Protein AF-A0A7X0EUV6-F1 (afdb_monomer)

Radius of gyration: 12.0 Å; Cα contacts (8 Å, |Δi|>4): 55; chains: 1; bounding box: 30×22×27 Å

Secondary structure (DSSP, 8-state):
--HHHHHHHHHHHHHHTT--SSHHHHHHHHHHHHTTT----HHHHHHHHHHHHHHHHHH-HHHHHHHTT-HHHHHHHHHHHHT-

Solvent-accessible surface area (backbone atoms only — not comparable to full-atom values): 4878 Å² total; per-residue (Å²): 137,59,70,70,57,57,39,50,50,48,36,40,54,38,43,77,72,69,45,69,98,47,52,69,44,41,38,51,32,44,47,64,59,44,70,78,62,81,77,77,56,75,65,58,52,50,56,49,21,53,53,54,37,58,48,45,63,74,62,31,68,71,54,52,61,70,31,72,88,36,67,66,61,37,50,55,54,48,30,70,71,71,73,107

Mean predicted aligned error: 5.29 Å

Sequence (84 aa):
MHPEIDTTKAFIDALKNGASFSEETVLSCMAAIAARKDVESNEIKKMWAQYYWNKYQEIGEQTLTSLTNDEIKLRDTLYKHFGK

Foldseek 3Di:
DDLLLQLLLLLLVCVVVPDDLDLVSSLVSLCVVCVVPVDDDPVVSSVVSVVSSVLCVVCDNVNSNVCNVPSVSNVVSCCVSVPD

Nearest PDB structures (foldseek):
  6ifn-assembly1_A  TM=3.419E-01  e=3.425E+00  Streptococcus thermophilus ND03

pLDDT: mean 82.89, std 10.6, range [52.19, 93.56]

Structure (mmCIF, N/CA/C/O backbone):
data_AF-A0A7X0EUV6-F1
#
_entry.id   AF-A0A7X0EUV6-F1
#
loop_
_atom_site.group_PDB
_atom_site.id
_atom_site.type_symbol
_atom_site.label_atom_id
_atom_site.label_alt_id
_atom_site.label_comp_id
_atom_site.label_asym_id
_atom_site.label_entity_id
_atom_site.label_seq_id
_atom_site.pdbx_PDB_ins_code
_atom_site.Cartn_x
_atom_site.Cartn_y
_atom_site.Cartn_z
_atom_site.occupancy
_atom_site.B_iso_or_equiv
_atom_site.auth_seq_id
_atom_site.auth_comp_id
_atom_site.auth_asym_id
_atom_site.auth_atom_id
_atom_site.pdbx_PDB_model_num
ATOM 1 N N . MET A 1 1 ? 2.868 -14.089 -10.253 1.00 52.19 1 MET A N 1
ATOM 2 C CA . MET A 1 1 ? 3.243 -13.298 -9.060 1.00 52.19 1 MET A CA 1
ATOM 3 C C . MET A 1 1 ? 2.578 -11.938 -9.210 1.00 52.19 1 MET A C 1
ATOM 5 O O . MET A 1 1 ? 2.699 -11.378 -10.292 1.00 52.19 1 MET A O 1
ATOM 9 N N . HIS A 1 2 ? 1.818 -11.480 -8.212 1.00 68.94 2 HIS A N 1
ATOM 10 C CA . HIS A 1 2 ? 1.011 -10.254 -8.278 1.00 68.94 2 HIS A CA 1
ATOM 11 C C . HIS A 1 2 ? 1.720 -9.134 -7.497 1.00 68.94 2 HIS A C 1
ATOM 13 O O . HIS A 1 2 ? 1.547 -9.077 -6.278 1.00 68.94 2 HIS A O 1
ATOM 19 N N . PRO A 1 3 ? 2.546 -8.285 -8.144 1.00 73.06 3 PRO A N 1
ATOM 20 C CA . PRO A 1 3 ? 3.290 -7.216 -7.467 1.00 73.06 3 PRO A CA 1
ATOM 21 C C . PRO A 1 3 ? 2.384 -6.259 -6.685 1.00 73.06 3 PRO A C 1
ATOM 23 O O . PRO A 1 3 ? 2.808 -5.707 -5.670 1.00 73.06 3 PRO A O 1
ATOM 26 N N . GLU A 1 4 ? 1.129 -6.119 -7.112 1.00 75.69 4 GLU A N 1
ATOM 27 C CA . GLU A 1 4 ? 0.104 -5.378 -6.393 1.00 75.69 4 GLU A CA 1
ATOM 28 C C . GLU A 1 4 ? -0.197 -5.993 -5.021 1.00 75.69 4 GLU A C 1
ATOM 30 O O . GLU A 1 4 ? -0.196 -5.288 -4.018 1.00 75.69 4 GLU A O 1
ATOM 35 N N . ILE A 1 5 ? -0.342 -7.318 -4.946 1.00 82.19 5 ILE A N 1
ATOM 36 C CA . ILE A 1 5 ? -0.635 -8.029 -3.697 1.00 82.19 5 ILE A CA 1
ATOM 37 C C . ILE A 1 5 ? 0.579 -8.002 -2.768 1.00 82.19 5 ILE A C 1
ATOM 39 O O . ILE A 1 5 ? 0.427 -7.746 -1.575 1.00 82.19 5 ILE A O 1
ATOM 43 N N . ASP A 1 6 ? 1.778 -8.246 -3.299 1.00 84.12 6 ASP A N 1
ATOM 44 C CA . ASP A 1 6 ? 3.003 -8.282 -2.492 1.00 84.12 6 ASP A CA 1
ATOM 45 C C . ASP A 1 6 ? 3.300 -6.906 -1.873 1.00 84.12 6 ASP A C 1
ATOM 47 O O . ASP A 1 6 ? 3.624 -6.808 -0.688 1.00 84.12 6 ASP A O 1
ATOM 51 N N . THR A 1 7 ? 3.115 -5.834 -2.652 1.00 84.19 7 THR A N 1
ATOM 52 C CA . THR A 1 7 ? 3.280 -4.453 -2.176 1.00 84.19 7 THR A CA 1
ATOM 53 C C . THR A 1 7 ? 2.237 -4.099 -1.126 1.00 84.19 7 THR A C 1
ATOM 55 O O . THR A 1 7 ? 2.585 -3.531 -0.092 1.00 84.19 7 THR A O 1
ATOM 58 N N . THR A 1 8 ? 0.967 -4.456 -1.346 1.00 88.44 8 THR A N 1
ATOM 59 C CA . THR A 1 8 ? -0.084 -4.185 -0.361 1.00 88.44 8 THR A CA 1
ATOM 60 C C . THR A 1 8 ? 0.140 -4.956 0.935 1.00 88.44 8 THR A C 1
ATOM 62 O O . THR A 1 8 ? -0.019 -4.378 2.005 1.00 88.44 8 THR A O 1
ATOM 65 N N . LYS A 1 9 ? 0.565 -6.224 0.883 1.00 88.69 9 LYS A N 1
ATOM 66 C CA . LYS A 1 9 ? 0.893 -6.994 2.094 1.00 88.69 9 LYS A CA 1
ATOM 67 C C . LYS A 1 9 ? 2.017 -6.343 2.891 1.00 88.69 9 LYS A C 1
ATOM 69 O O . LYS A 1 9 ? 1.845 -6.100 4.079 1.00 88.69 9 LYS A O 1
ATOM 74 N N . ALA A 1 10 ? 3.117 -5.985 2.226 1.00 90.00 10 ALA A N 1
ATOM 75 C CA . ALA A 1 10 ? 4.234 -5.305 2.877 1.00 90.00 10 ALA A CA 1
ATOM 76 C C . ALA A 1 10 ? 3.815 -3.962 3.494 1.00 90.00 10 ALA A C 1
ATOM 78 O O . ALA A 1 10 ? 4.266 -3.620 4.585 1.00 90.00 10 ALA A O 1
ATOM 79 N N . PHE A 1 11 ? 2.938 -3.217 2.818 1.00 91.75 11 PHE A N 1
ATOM 80 C CA . PHE A 1 11 ? 2.391 -1.970 3.341 1.00 91.75 11 PHE A CA 1
ATOM 81 C C . PHE A 1 11 ? 1.532 -2.204 4.584 1.00 91.75 11 PHE A C 1
ATOM 83 O O . PHE A 1 11 ? 1.738 -1.549 5.600 1.00 91.75 11 PHE A O 1
ATOM 90 N N . ILE A 1 12 ? 0.621 -3.177 4.551 1.00 90.81 12 ILE A N 1
ATOM 91 C CA . ILE A 1 12 ? -0.220 -3.484 5.709 1.00 90.81 12 ILE A CA 1
ATOM 92 C C . ILE A 1 12 ? 0.616 -3.972 6.900 1.00 90.81 12 ILE A C 1
ATOM 94 O O . ILE A 1 12 ? 0.364 -3.563 8.034 1.00 90.81 12 ILE A O 1
ATOM 98 N N . ASP A 1 13 ? 1.626 -4.805 6.659 1.00 90.75 13 ASP A N 1
ATOM 99 C CA . ASP A 1 13 ? 2.546 -5.240 7.709 1.00 90.75 13 ASP A CA 1
ATOM 100 C C . ASP A 1 13 ? 3.322 -4.052 8.291 1.00 90.75 13 ASP A C 1
ATOM 102 O O . ASP A 1 13 ? 3.490 -3.970 9.507 1.00 90.75 13 ASP A O 1
ATOM 106 N N . ALA A 1 14 ? 3.747 -3.090 7.467 1.00 91.94 14 ALA A N 1
ATOM 107 C CA . ALA A 1 14 ? 4.383 -1.867 7.953 1.00 91.94 14 ALA 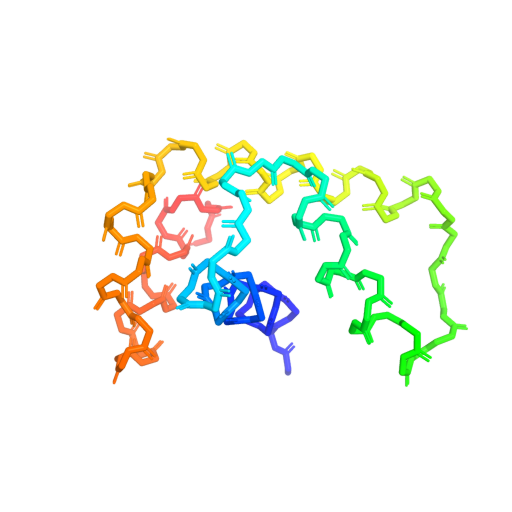A CA 1
ATOM 108 C C . ALA A 1 14 ? 3.440 -1.063 8.866 1.00 91.94 14 ALA A C 1
ATOM 110 O O . ALA A 1 14 ? 3.848 -0.669 9.959 1.00 91.94 14 ALA A O 1
ATOM 111 N N . LEU A 1 15 ? 2.172 -0.890 8.477 1.00 91.62 15 LEU A N 1
ATOM 112 C CA . LEU A 1 15 ? 1.164 -0.202 9.297 1.00 91.62 15 LEU A CA 1
ATOM 113 C C . LEU A 1 15 ? 0.951 -0.902 10.646 1.00 91.62 15 LEU A C 1
ATOM 115 O O . LEU A 1 15 ? 0.956 -0.256 11.691 1.00 91.62 15 LEU A O 1
ATOM 119 N N . LYS A 1 16 ? 0.843 -2.237 10.651 1.00 88.69 16 LYS A N 1
ATOM 120 C CA . LYS A 1 16 ? 0.712 -3.029 11.889 1.00 88.69 16 LYS A CA 1
ATOM 121 C C . LYS A 1 16 ? 1.923 -2.899 12.814 1.00 88.69 16 LYS A C 1
ATOM 123 O O . LYS A 1 16 ? 1.774 -3.023 14.026 1.00 88.69 16 LYS A O 1
ATOM 128 N N . ASN A 1 17 ? 3.099 -2.629 12.252 1.00 90.44 17 ASN A N 1
ATOM 129 C CA . ASN A 1 17 ? 4.332 -2.371 12.993 1.00 90.44 17 ASN A CA 1
ATOM 130 C C . ASN A 1 17 ? 4.513 -0.888 13.383 1.00 90.44 17 ASN A C 1
ATOM 132 O O . ASN A 1 17 ? 5.569 -0.521 13.894 1.00 90.44 17 ASN A O 1
ATOM 136 N N . GLY A 1 18 ? 3.500 -0.039 13.172 1.00 90.38 18 GLY A N 1
ATOM 137 C CA . GLY A 1 18 ? 3.502 1.367 13.583 1.00 90.38 18 GLY A CA 1
ATOM 138 C C . GLY A 1 18 ? 4.022 2.350 12.533 1.00 90.38 18 GLY A C 1
ATOM 139 O O . GLY A 1 18 ? 4.292 3.503 12.871 1.00 90.38 18 GLY A O 1
ATOM 140 N N . ALA A 1 19 ? 4.178 1.930 11.274 1.00 92.62 19 ALA A N 1
ATOM 141 C CA . ALA A 1 19 ? 4.493 2.857 10.191 1.00 92.62 19 ALA A CA 1
ATOM 142 C C . ALA A 1 19 ? 3.316 3.799 9.897 1.00 92.62 19 ALA A C 1
ATOM 144 O O . ALA A 1 19 ? 2.153 3.484 10.146 1.00 92.62 19 ALA A O 1
ATOM 145 N N . SER A 1 20 ? 3.625 4.962 9.331 1.00 93.56 20 SER A N 1
ATOM 146 C CA . SER A 1 20 ? 2.631 5.977 8.989 1.00 93.56 20 SER A CA 1
ATOM 147 C C . SER A 1 20 ? 1.826 5.576 7.752 1.00 93.56 20 SER A C 1
ATOM 149 O O . SER A 1 20 ? 2.389 5.085 6.770 1.00 93.56 20 SER A O 1
ATOM 151 N N . PHE A 1 21 ? 0.522 5.853 7.754 1.00 93.19 21 PHE A N 1
ATOM 152 C CA . PHE A 1 21 ? -0.311 5.757 6.558 1.00 93.19 21 PHE A CA 1
ATOM 153 C C . PHE A 1 21 ? 0.003 6.911 5.591 1.00 93.19 21 PHE A C 1
ATOM 155 O O . PHE A 1 21 ? -0.641 7.959 5.612 1.00 93.19 21 PHE A O 1
ATOM 162 N N . SER A 1 22 ? 1.050 6.737 4.784 1.00 93.38 22 SER A N 1
ATOM 163 C CA . SER A 1 22 ? 1.576 7.753 3.867 1.00 93.38 22 SER A CA 1
ATOM 164 C C . SER A 1 22 ? 2.155 7.138 2.591 1.00 93.38 22 SER A C 1
ATOM 166 O O . SER A 1 22 ? 2.536 5.964 2.551 1.00 93.38 22 SER A O 1
ATOM 168 N N . GLU A 1 23 ? 2.276 7.964 1.549 1.00 92.81 23 GLU A N 1
ATOM 169 C CA . GLU A 1 23 ? 2.940 7.609 0.288 1.00 92.81 23 GLU A CA 1
ATOM 170 C C . GLU A 1 23 ? 4.400 7.171 0.496 1.00 92.81 23 GLU A C 1
ATOM 172 O O . GLU A 1 23 ? 4.872 6.226 -0.133 1.00 92.81 23 GLU A O 1
ATOM 177 N N . GLU A 1 24 ? 5.113 7.812 1.423 1.00 92.88 24 GLU A N 1
ATOM 178 C CA . GLU A 1 24 ? 6.513 7.509 1.753 1.00 92.88 24 GLU A CA 1
ATOM 179 C C . GLU A 1 24 ? 6.686 6.06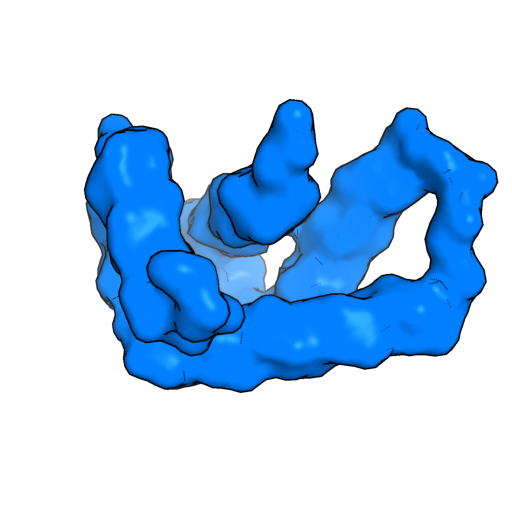9 2.255 1.00 92.88 24 GLU A C 1
ATOM 181 O O . GLU A 1 24 ? 7.652 5.379 1.903 1.00 92.88 24 GLU A O 1
ATOM 186 N N . THR A 1 25 ? 5.721 5.583 3.036 1.00 93.12 25 THR A N 1
ATOM 187 C CA . THR A 1 25 ? 5.685 4.199 3.510 1.00 93.12 25 THR A CA 1
ATOM 188 C C . THR A 1 25 ? 5.434 3.233 2.349 1.00 93.12 25 THR A C 1
ATOM 190 O O . THR A 1 25 ? 6.123 2.218 2.246 1.00 93.12 25 THR A O 1
ATOM 193 N N . VAL A 1 26 ? 4.532 3.564 1.415 1.00 91.00 26 VAL A N 1
ATOM 194 C CA . VAL A 1 26 ? 4.301 2.770 0.189 1.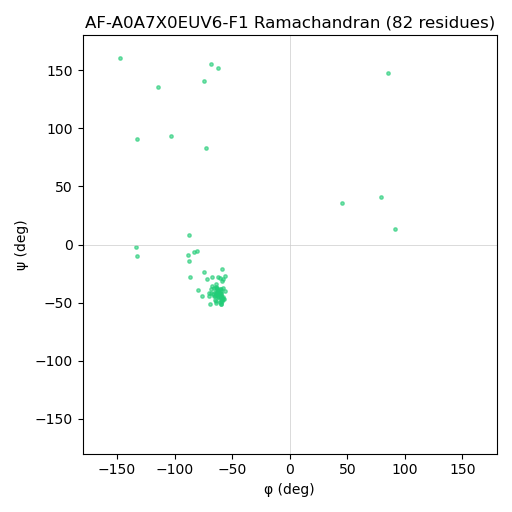00 91.00 26 VAL A CA 1
ATOM 195 C C .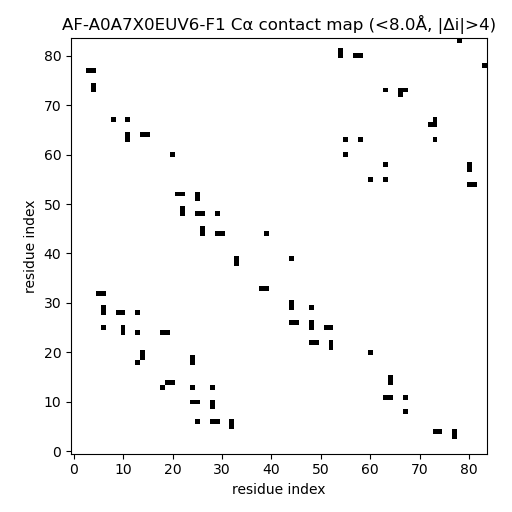 VAL A 1 26 ? 5.577 2.676 -0.646 1.00 91.00 26 VAL A C 1
ATOM 197 O O . VAL A 1 26 ? 5.977 1.580 -1.043 1.00 91.00 26 VAL A O 1
ATOM 200 N N . LEU A 1 27 ? 6.252 3.806 -0.866 1.00 90.31 27 LEU A N 1
ATOM 201 C CA . LEU A 1 27 ? 7.512 3.865 -1.603 1.00 90.31 27 LEU A CA 1
ATOM 202 C C . LEU A 1 27 ? 8.598 3.014 -0.930 1.00 90.31 27 LEU A C 1
ATOM 204 O O . LEU A 1 27 ? 9.319 2.287 -1.615 1.00 90.31 27 LEU A O 1
ATOM 208 N N . SER A 1 28 ? 8.685 3.055 0.402 1.00 90.25 28 SER A N 1
ATOM 209 C CA . SER A 1 28 ? 9.630 2.243 1.179 1.00 90.25 28 SER A CA 1
ATOM 210 C C . SER A 1 28 ? 9.346 0.743 1.038 1.00 90.25 28 SER A C 1
ATOM 212 O O . SER A 1 28 ? 10.267 -0.041 0.790 1.00 90.25 28 SER A O 1
ATOM 214 N N . CYS A 1 29 ? 8.074 0.335 1.108 1.00 89.38 29 CYS A N 1
ATOM 215 C CA . CYS A 1 29 ? 7.654 -1.051 0.884 1.00 89.38 29 CYS A CA 1
ATOM 216 C C . CYS A 1 29 ? 7.985 -1.521 -0.540 1.00 89.38 29 CYS A C 1
ATOM 218 O O . CYS A 1 29 ? 8.549 -2.601 -0.727 1.00 89.38 29 CYS A O 1
ATOM 220 N N . MET A 1 30 ? 7.703 -0.692 -1.548 1.00 85.50 30 MET A N 1
ATOM 221 C CA . MET A 1 30 ? 8.046 -0.980 -2.940 1.00 85.50 30 MET A CA 1
ATOM 222 C C . MET A 1 30 ? 9.555 -1.102 -3.151 1.00 85.50 30 MET A C 1
ATOM 224 O O . MET A 1 30 ? 10.008 -2.029 -3.822 1.00 85.50 30 MET A O 1
ATOM 228 N N . ALA A 1 31 ? 10.350 -0.209 -2.558 1.00 83.25 31 ALA A N 1
ATOM 229 C CA . ALA A 1 31 ? 11.804 -0.255 -2.645 1.00 83.25 31 ALA A CA 1
ATOM 230 C C . ALA A 1 31 ? 12.370 -1.547 -2.036 1.00 83.25 31 ALA A C 1
ATOM 232 O O . ALA A 1 31 ? 13.237 -2.171 -2.647 1.00 83.25 31 ALA A O 1
ATOM 233 N N . ALA A 1 32 ? 11.841 -1.997 -0.893 1.00 82.62 32 ALA A N 1
ATOM 234 C CA . ALA A 1 32 ? 12.252 -3.245 -0.249 1.00 82.62 32 ALA A CA 1
ATOM 235 C C . ALA A 1 32 ? 11.934 -4.494 -1.095 1.00 82.62 32 ALA A C 1
ATOM 237 O O . ALA A 1 32 ? 12.701 -5.460 -1.092 1.00 82.62 32 ALA A O 1
ATOM 238 N N . ILE A 1 33 ? 10.824 -4.476 -1.841 1.00 78.62 33 ILE A N 1
ATOM 239 C CA . ILE A 1 33 ? 10.439 -5.561 -2.755 1.00 78.62 33 ILE A CA 1
ATOM 240 C C . ILE A 1 33 ? 11.282 -5.515 -4.038 1.00 78.62 33 ILE A C 1
ATOM 242 O O . ILE A 1 33 ? 11.791 -6.547 -4.479 1.00 78.62 33 ILE A O 1
ATOM 246 N N . ALA A 1 34 ? 11.478 -4.329 -4.621 1.00 70.88 34 ALA A N 1
ATOM 247 C CA . ALA A 1 34 ? 12.223 -4.132 -5.864 1.00 70.88 34 ALA A CA 1
ATOM 248 C C . ALA A 1 34 ? 13.740 -4.323 -5.704 1.00 70.88 34 ALA A C 1
ATOM 250 O O . ALA A 1 34 ? 14.392 -4.783 -6.639 1.00 70.88 34 ALA A O 1
ATOM 251 N N . ALA A 1 35 ? 14.311 -4.043 -4.525 1.00 60.38 35 ALA A N 1
ATOM 252 C CA . ALA A 1 35 ? 15.714 -4.333 -4.207 1.00 60.38 35 ALA A CA 1
ATOM 253 C C . ALA A 1 35 ? 16.052 -5.829 -4.338 1.00 60.38 35 ALA A C 1
ATOM 255 O O . ALA A 1 35 ? 17.203 -6.192 -4.548 1.00 60.38 35 ALA A O 1
ATOM 256 N N . ARG A 1 36 ? 15.042 -6.707 -4.280 1.00 59.59 36 ARG A N 1
ATOM 257 C CA . ARG A 1 36 ? 15.201 -8.146 -4.524 1.00 59.59 36 ARG A CA 1
ATOM 258 C C . ARG A 1 36 ? 15.229 -8.509 -6.015 1.00 59.59 36 ARG A C 1
ATOM 260 O O . ARG A 1 36 ? 15.405 -9.682 -6.329 1.00 59.59 36 ARG A O 1
ATOM 267 N N . LYS A 1 37 ? 14.991 -7.550 -6.922 1.00 56.25 37 LYS A N 1
ATOM 268 C CA . LYS A 1 37 ? 14.762 -7.795 -8.357 1.00 56.25 37 LYS A CA 1
ATOM 269 C C . LYS A 1 37 ? 15.525 -6.890 -9.332 1.00 56.25 37 LYS A C 1
ATOM 271 O O . LYS A 1 37 ? 15.382 -7.125 -10.517 1.00 56.25 37 LYS A O 1
ATOM 276 N N . ASP A 1 38 ? 16.306 -5.912 -8.871 1.00 54.19 38 ASP A N 1
ATOM 277 C CA . ASP A 1 38 ? 17.324 -5.152 -9.635 1.00 54.19 38 ASP A CA 1
ATOM 278 C C . ASP A 1 38 ? 16.944 -4.635 -11.050 1.00 54.19 38 ASP A C 1
ATOM 280 O O . ASP A 1 38 ? 17.769 -4.653 -11.959 1.00 54.19 38 ASP A O 1
ATOM 284 N N . VAL A 1 39 ? 15.689 -4.214 -11.293 1.00 53.50 39 VAL A N 1
ATOM 285 C CA . VAL A 1 39 ? 15.210 -3.971 -12.681 1.00 53.50 39 VAL A CA 1
ATOM 286 C C . VAL A 1 39 ? 14.459 -2.641 -12.927 1.00 53.50 39 VAL A C 1
ATOM 288 O O . VAL A 1 39 ? 14.288 -2.264 -14.082 1.00 53.50 39 VAL A O 1
ATOM 291 N N . GLU A 1 40 ? 14.070 -1.847 -11.919 1.00 62.72 40 GLU A N 1
ATOM 292 C CA . GLU A 1 40 ? 13.290 -0.605 -12.160 1.00 62.72 40 GLU A CA 1
ATOM 293 C C . GLU A 1 40 ? 14.015 0.700 -11.800 1.00 62.72 40 GLU A C 1
ATOM 295 O O . GLU A 1 40 ? 14.590 0.838 -10.713 1.00 62.72 40 GLU A O 1
ATOM 300 N N . SER A 1 41 ? 13.912 1.691 -12.700 1.00 73.62 41 SER A N 1
ATOM 301 C CA . SER A 1 41 ? 14.394 3.058 -12.480 1.00 73.62 41 SER A CA 1
ATOM 302 C C . SER A 1 41 ? 13.660 3.726 -11.309 1.00 73.62 41 SER A C 1
ATOM 304 O O . SER A 1 41 ? 12.501 3.424 -11.011 1.00 73.62 41 SER A O 1
ATOM 306 N N . ASN A 1 42 ? 14.327 4.665 -10.632 1.00 77.06 42 ASN A N 1
ATOM 307 C CA . ASN A 1 42 ? 13.741 5.375 -9.489 1.00 77.06 42 ASN A CA 1
ATOM 308 C C . ASN A 1 42 ? 12.470 6.162 -9.850 1.00 77.06 42 ASN A C 1
ATOM 310 O O . ASN A 1 42 ? 11.598 6.326 -9.000 1.00 77.06 42 ASN A O 1
ATOM 314 N N . GLU A 1 43 ? 12.343 6.633 -11.091 1.00 81.12 43 GLU A N 1
ATOM 315 C CA . GLU A 1 43 ? 11.152 7.352 -11.557 1.00 81.12 43 GLU A CA 1
ATOM 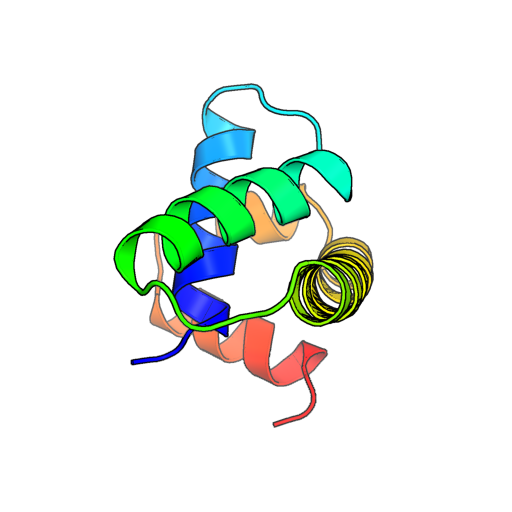316 C C . GLU A 1 43 ? 9.940 6.428 -11.690 1.00 81.12 43 GLU A C 1
ATOM 318 O O . GLU A 1 43 ? 8.851 6.770 -11.231 1.00 81.12 43 GLU A O 1
ATOM 323 N N . ILE A 1 44 ? 10.141 5.221 -12.227 1.00 80.25 44 ILE A N 1
ATOM 324 C CA . ILE A 1 44 ? 9.076 4.221 -12.361 1.00 80.25 44 ILE A CA 1
ATOM 325 C C . ILE A 1 44 ? 8.557 3.809 -10.976 1.00 80.25 44 ILE A C 1
ATOM 327 O O . ILE A 1 44 ? 7.347 3.744 -10.762 1.00 80.25 44 ILE A O 1
ATOM 331 N N . LYS A 1 45 ? 9.455 3.623 -9.999 1.00 79.62 45 LYS A N 1
ATOM 332 C CA . LYS A 1 45 ? 9.077 3.298 -8.612 1.00 79.62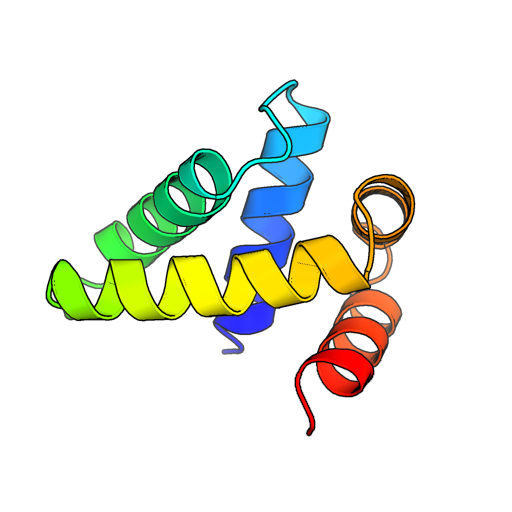 45 LYS A CA 1
ATOM 333 C C . LYS A 1 45 ? 8.199 4.374 -7.979 1.00 79.62 45 LYS A C 1
ATOM 335 O O . LYS A 1 45 ? 7.215 4.038 -7.330 1.00 79.62 45 LYS A O 1
ATOM 340 N N . LYS A 1 46 ? 8.530 5.653 -8.182 1.00 84.75 46 LYS A N 1
ATOM 341 C CA . LYS A 1 46 ? 7.724 6.774 -7.674 1.00 84.75 46 LYS A CA 1
ATOM 342 C C . LYS A 1 46 ? 6.342 6.819 -8.319 1.00 84.75 46 LYS A C 1
ATOM 344 O O . LYS A 1 46 ? 5.354 6.966 -7.612 1.00 84.75 46 LYS A O 1
ATOM 349 N N . MET A 1 47 ? 6.266 6.637 -9.638 1.00 87.81 47 MET A N 1
ATOM 350 C CA . MET A 1 47 ? 4.989 6.617 -10.357 1.00 87.81 47 MET A CA 1
ATOM 351 C C . MET A 1 47 ? 4.062 5.517 -9.828 1.00 87.81 47 MET A C 1
ATOM 353 O O . MET A 1 47 ? 2.886 5.765 -9.562 1.00 87.81 47 MET A O 1
ATOM 357 N N . TRP A 1 48 ? 4.593 4.310 -9.627 1.00 86.12 48 TRP A N 1
ATOM 358 C CA . TRP A 1 48 ? 3.822 3.223 -9.037 1.00 86.12 48 TRP A CA 1
ATOM 359 C C . TRP A 1 48 ? 3.462 3.492 -7.578 1.00 86.12 48 TRP A C 1
ATOM 361 O O . TRP A 1 48 ? 2.314 3.268 -7.209 1.00 86.12 48 TRP A O 1
ATOM 371 N N . ALA A 1 49 ? 4.384 4.004 -6.759 1.00 88.06 49 ALA A N 1
ATOM 372 C CA . ALA A 1 49 ? 4.101 4.326 -5.361 1.00 88.06 49 ALA A CA 1
ATOM 373 C C . ALA A 1 49 ? 2.942 5.323 -5.237 1.00 88.06 49 ALA A C 1
ATOM 375 O O . ALA A 1 49 ? 2.007 5.065 -4.482 1.00 88.06 49 ALA A O 1
ATOM 376 N N . GLN A 1 50 ? 2.941 6.377 -6.056 1.00 90.38 50 GLN A N 1
ATOM 377 C CA . GLN A 1 50 ? 1.833 7.326 -6.149 1.00 90.38 50 GLN A CA 1
ATOM 378 C C . GLN A 1 50 ? 0.529 6.638 -6.578 1.00 90.38 50 GLN A C 1
ATOM 380 O O . GLN A 1 50 ? -0.529 6.890 -6.001 1.00 90.38 50 GLN A O 1
ATOM 385 N N . TYR A 1 51 ? 0.586 5.758 -7.582 1.00 90.06 51 TYR A N 1
ATOM 386 C CA . TYR A 1 51 ? -0.581 5.007 -8.041 1.00 90.06 51 TYR A CA 1
ATOM 387 C C . TYR A 1 51 ? -1.183 4.145 -6.920 1.00 90.06 51 TYR A C 1
ATOM 389 O O . TYR A 1 51 ? -2.377 4.247 -6.639 1.00 90.06 51 TYR A O 1
ATOM 397 N N . TYR A 1 52 ? -0.361 3.336 -6.244 1.00 89.00 52 TYR A N 1
ATOM 398 C CA . TYR A 1 52 ? -0.783 2.510 -5.109 1.00 89.00 52 TYR A CA 1
ATOM 399 C C . TYR A 1 52 ? -1.310 3.366 -3.959 1.00 89.00 52 TYR A C 1
ATOM 401 O O . TYR A 1 52 ? -2.335 3.029 -3.372 1.00 89.00 52 TYR A O 1
ATOM 409 N N . TRP A 1 53 ? -0.648 4.484 -3.666 1.00 93.12 53 TRP A N 1
ATOM 410 C CA . TRP A 1 53 ? -1.056 5.406 -2.618 1.00 93.12 53 TRP A CA 1
ATOM 411 C C . TRP A 1 53 ? -2.460 5.961 -2.857 1.00 93.12 53 TRP A C 1
ATOM 413 O O . TRP A 1 53 ? -3.311 5.834 -1.979 1.00 93.12 53 TRP A O 1
ATOM 423 N N . ASN A 1 54 ? -2.747 6.452 -4.064 1.00 91.88 54 ASN A N 1
ATOM 424 C CA . ASN A 1 54 ? -4.083 6.935 -4.418 1.00 91.88 54 ASN A CA 1
ATOM 425 C C . ASN A 1 54 ? -5.146 5.843 -4.195 1.00 91.88 54 ASN A C 1
ATOM 427 O O . ASN A 1 54 ? -6.218 6.110 -3.654 1.00 91.88 54 ASN A O 1
ATOM 431 N N . LYS A 1 55 ? -4.832 4.585 -4.537 1.00 90.62 55 LYS A N 1
ATOM 432 C CA . LYS A 1 55 ? -5.732 3.448 -4.292 1.00 90.62 55 LYS A CA 1
ATOM 433 C C . LYS A 1 55 ? -5.898 3.115 -2.818 1.00 90.62 55 LYS A C 1
ATOM 435 O O . LYS A 1 55 ? -7.005 2.810 -2.386 1.00 90.62 55 LYS A O 1
ATOM 440 N N . TYR A 1 56 ? -4.842 3.203 -2.024 1.00 91.44 56 TYR A N 1
ATOM 441 C CA . TYR A 1 56 ? -4.942 2.988 -0.585 1.00 91.44 56 TYR A CA 1
ATOM 442 C C . TYR A 1 56 ? -5.743 4.088 0.105 1.00 91.44 56 TYR A C 1
ATOM 444 O O . TYR A 1 56 ? -6.510 3.774 1.010 1.00 91.44 56 TYR A O 1
ATOM 452 N N . GLN A 1 57 ? -5.646 5.337 -0.353 1.00 91.62 57 GLN A N 1
ATOM 453 C CA . GLN A 1 57 ? -6.494 6.428 0.131 1.00 91.62 57 GLN A CA 1
ATOM 454 C C . GLN A 1 57 ? -7.981 6.180 -0.164 1.00 91.62 57 GLN A C 1
ATOM 456 O O . GLN A 1 57 ? -8.811 6.428 0.706 1.00 91.62 57 GLN A O 1
ATOM 461 N N . GLU A 1 58 ? -8.319 5.646 -1.344 1.00 91.12 58 GLU A N 1
ATOM 462 C CA . GLU A 1 58 ? -9.699 5.259 -1.683 1.00 91.12 58 GLU A CA 1
ATOM 463 C C . GLU A 1 58 ? -10.232 4.119 -0.792 1.00 91.12 58 GLU A C 1
ATOM 465 O O . GLU A 1 58 ? -11.413 4.106 -0.448 1.00 91.12 58 GLU A O 1
ATOM 470 N N . ILE A 1 59 ? -9.381 3.150 -0.434 1.00 90.56 59 ILE A N 1
ATOM 471 C CA . ILE A 1 59 ? -9.761 1.983 0.384 1.00 90.56 59 ILE A CA 1
ATOM 472 C C . ILE A 1 59 ? -9.835 2.342 1.881 1.00 90.56 59 ILE A C 1
ATOM 474 O O . ILE A 1 59 ? -10.715 1.864 2.604 1.00 90.56 59 ILE A O 1
ATOM 478 N N . GLY A 1 60 ? -8.907 3.175 2.348 1.00 90.31 60 GLY A N 1
ATOM 479 C CA . GLY A 1 60 ? -8.741 3.562 3.745 1.00 90.31 60 GLY A CA 1
ATOM 480 C C . GLY A 1 60 ? -7.886 2.589 4.568 1.00 90.31 60 GLY A C 1
ATOM 481 O O . GLY A 1 60 ? -7.892 1.371 4.369 1.00 90.31 60 GLY A O 1
ATOM 482 N N . GLU A 1 61 ? -7.169 3.143 5.547 1.00 90.00 61 GLU A N 1
ATOM 483 C CA . GLU A 1 61 ? -6.245 2.425 6.437 1.00 90.00 61 GLU A CA 1
ATOM 484 C C . GLU A 1 61 ? -6.917 1.282 7.216 1.00 90.00 61 GLU A C 1
ATOM 486 O O . GLU A 1 61 ? -6.413 0.156 7.253 1.00 90.00 61 GLU A O 1
ATOM 491 N N . GLN A 1 62 ? -8.083 1.549 7.814 1.00 87.19 62 GLN A N 1
ATOM 492 C CA . GLN A 1 62 ? -8.823 0.564 8.614 1.00 87.19 62 GLN A CA 1
ATOM 493 C C . GLN A 1 62 ? -9.256 -0.642 7.770 1.00 87.19 62 GLN A C 1
ATOM 495 O O . GLN A 1 62 ? -9.112 -1.791 8.187 1.00 87.19 62 GLN A O 1
ATOM 500 N N . THR A 1 63 ? -9.738 -0.388 6.553 1.00 88.12 63 THR A N 1
ATOM 501 C CA . THR A 1 63 ? -10.135 -1.442 5.619 1.00 88.12 63 THR A CA 1
ATOM 502 C C . THR A 1 63 ? -8.922 -2.285 5.232 1.00 88.12 63 THR A C 1
ATOM 504 O O . THR A 1 63 ? -8.957 -3.503 5.390 1.00 88.12 63 THR A O 1
ATOM 507 N N . LEU A 1 64 ? -7.817 -1.660 4.811 1.00 86.31 64 LEU A N 1
ATOM 508 C CA . LEU A 1 64 ? -6.588 -2.365 4.422 1.00 86.31 64 LEU A CA 1
ATOM 509 C C . LEU A 1 64 ? -6.031 -3.253 5.541 1.00 86.31 64 LEU A C 1
ATOM 511 O O . LEU A 1 64 ? -5.717 -4.421 5.310 1.00 86.31 64 LEU A O 1
ATOM 515 N N . THR A 1 65 ? -5.947 -2.730 6.764 1.00 86.00 65 THR A N 1
ATOM 516 C CA . THR A 1 65 ? -5.412 -3.469 7.921 1.00 86.00 65 THR A CA 1
ATOM 517 C C . THR A 1 65 ? 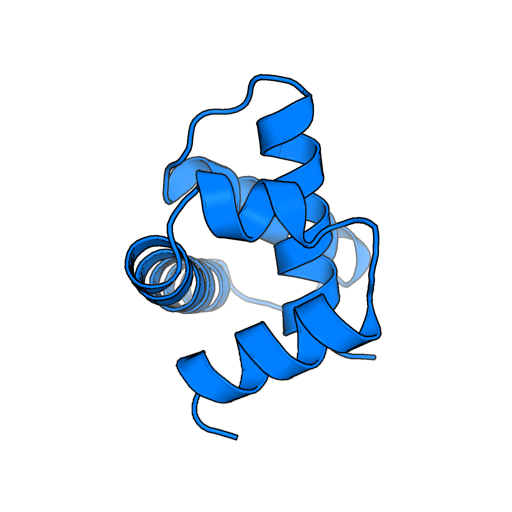-6.296 -4.645 8.347 1.00 86.00 65 THR A C 1
ATOM 519 O O . THR A 1 65 ? -5.773 -5.651 8.835 1.00 86.00 65 THR A O 1
ATOM 522 N N . SER A 1 66 ? -7.609 -4.575 8.096 1.00 85.19 66 SER A N 1
ATOM 523 C CA . SER A 1 66 ? -8.552 -5.674 8.353 1.00 85.19 66 SER A CA 1
ATOM 524 C C . SER A 1 66 ? -8.457 -6.832 7.345 1.00 85.19 66 SER A C 1
ATOM 526 O O . SER A 1 66 ? -8.805 -7.967 7.673 1.00 85.19 66 SER A O 1
ATOM 528 N N . LEU A 1 67 ? -7.956 -6.572 6.131 1.00 82.06 67 LEU A N 1
ATOM 529 C CA . LEU A 1 67 ? -7.961 -7.525 5.013 1.00 82.06 67 LEU A CA 1
ATOM 530 C C . LEU A 1 67 ? -6.751 -8.472 4.980 1.00 82.06 67 LEU A C 1
ATOM 532 O O . LEU A 1 67 ? -6.787 -9.470 4.268 1.00 82.06 67 LEU A O 1
ATOM 536 N N . THR A 1 68 ? -5.681 -8.207 5.738 1.00 70.25 68 THR A N 1
ATOM 537 C CA . THR A 1 68 ? -4.400 -8.949 5.629 1.00 70.25 68 THR A CA 1
ATOM 538 C C . THR A 1 68 ? -4.522 -10.455 5.843 1.00 70.25 68 THR A C 1
ATOM 540 O O . THR A 1 68 ? -3.721 -11.211 5.307 1.00 70.25 68 THR A O 1
ATOM 543 N N . ASN A 1 69 ? -5.488 -10.890 6.654 1.00 68.12 69 ASN A N 1
ATOM 544 C CA . ASN A 1 69 ? -5.635 -12.293 7.043 1.00 68.12 69 ASN A CA 1
ATOM 545 C C . ASN A 1 69 ? -6.392 -13.130 5.996 1.00 68.12 69 ASN A C 1
ATOM 547 O O . ASN A 1 69 ? -6.498 -14.343 6.151 1.00 68.12 69 ASN A O 1
ATOM 551 N N . ASP A 1 70 ? -6.934 -12.498 4.952 1.00 80.44 70 ASP A N 1
ATOM 552 C CA . ASP A 1 70 ? -7.752 -13.143 3.927 1.00 80.44 70 ASP A CA 1
ATOM 553 C C . ASP A 1 70 ? -7.263 -12.708 2.537 1.00 80.44 70 ASP A C 1
ATOM 555 O O . ASP A 1 70 ? -7.688 -11.692 1.988 1.00 80.44 70 ASP A O 1
ATOM 559 N N . GLU A 1 71 ? -6.320 -13.471 1.972 1.00 76.38 71 GLU A N 1
ATOM 560 C CA . GLU A 1 71 ? -5.687 -13.145 0.685 1.00 76.38 71 GLU A CA 1
ATOM 561 C C . GLU A 1 71 ? -6.689 -13.042 -0.472 1.00 76.38 71 GLU A C 1
ATOM 563 O O . GLU A 1 71 ? -6.479 -12.254 -1.397 1.00 76.38 71 GLU A O 1
ATOM 568 N N . ILE A 1 72 ? -7.781 -13.813 -0.419 1.00 82.75 72 ILE A N 1
ATOM 569 C CA . ILE A 1 72 ? -8.836 -13.791 -1.435 1.00 82.75 72 ILE A CA 1
ATOM 570 C C . ILE A 1 72 ? -9.586 -12.462 -1.344 1.00 82.75 72 ILE A C 1
ATOM 572 O O . ILE A 1 72 ? -9.678 -11.747 -2.341 1.00 82.75 72 ILE A O 1
ATOM 576 N N . LYS A 1 73 ? -10.038 -12.074 -0.144 1.00 83.12 73 LYS A N 1
ATOM 577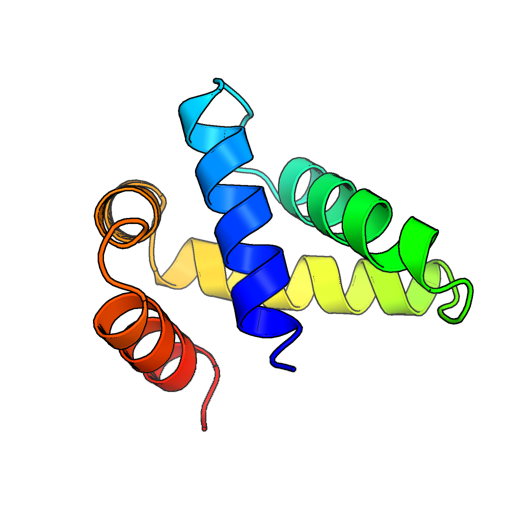 C CA . LYS A 1 73 ? -10.700 -10.776 0.058 1.00 83.12 73 LYS A CA 1
ATOM 578 C C . LYS A 1 73 ? -9.784 -9.597 -0.236 1.00 83.12 73 LYS A C 1
ATOM 580 O O . LYS A 1 73 ? -10.249 -8.596 -0.781 1.00 83.12 73 LYS A O 1
ATOM 585 N N . LEU A 1 74 ? -8.501 -9.700 0.110 1.00 84.44 74 LEU A N 1
ATOM 586 C CA . LEU A 1 74 ? -7.508 -8.683 -0.217 1.00 84.44 74 LEU A CA 1
ATOM 587 C C . LEU A 1 74 ? -7.420 -8.501 -1.733 1.00 84.44 74 LEU A C 1
ATOM 589 O O . LEU A 1 74 ? -7.558 -7.382 -2.218 1.00 84.44 74 LEU A O 1
ATOM 593 N N . ARG A 1 75 ? -7.252 -9.593 -2.487 1.00 84.38 75 ARG A N 1
ATOM 594 C CA . ARG A 1 75 ? -7.195 -9.548 -3.951 1.00 84.38 75 ARG A CA 1
ATOM 595 C C . ARG A 1 75 ? -8.467 -8.955 -4.549 1.00 84.38 75 ARG A C 1
ATOM 597 O O . ARG A 1 75 ? -8.370 -8.067 -5.387 1.00 84.38 75 ARG A O 1
ATOM 604 N N . ASP A 1 76 ? -9.634 -9.422 -4.121 1.00 87.00 76 ASP A N 1
ATOM 605 C CA . ASP A 1 76 ? -10.911 -8.983 -4.686 1.00 87.00 76 ASP A CA 1
ATOM 606 C C . ASP A 1 76 ? -11.173 -7.495 -4.379 1.00 87.00 76 ASP A C 1
ATOM 608 O O . ASP A 1 76 ? -11.633 -6.747 -5.245 1.00 87.00 76 ASP A O 1
ATOM 612 N N . THR A 1 77 ? -10.793 -7.028 -3.182 1.00 85.31 77 THR A N 1
ATOM 613 C CA . THR A 1 77 ? -10.838 -5.600 -2.826 1.00 85.31 77 THR A CA 1
ATOM 614 C C . THR A 1 77 ? -9.886 -4.792 -3.699 1.00 85.31 77 THR A C 1
ATOM 616 O O . THR A 1 77 ? -10.288 -3.790 -4.286 1.00 85.31 77 THR A O 1
A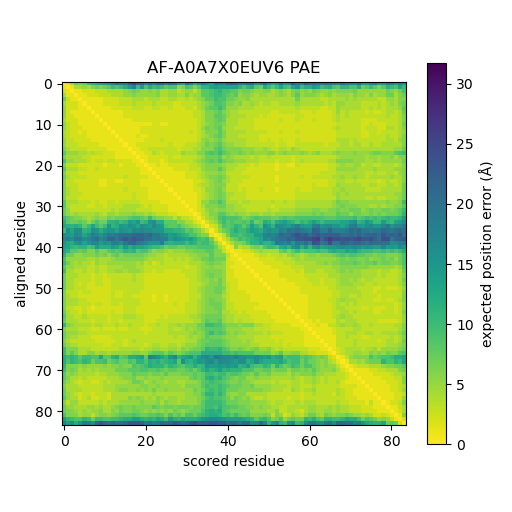TOM 619 N N . LEU A 1 78 ? -8.633 -5.234 -3.834 1.00 86.25 78 LEU A N 1
ATOM 620 C CA . LEU A 1 78 ? -7.661 -4.553 -4.682 1.00 86.25 78 LEU A CA 1
ATOM 621 C C . LEU A 1 78 ? -8.159 -4.486 -6.127 1.00 86.25 78 LEU A C 1
ATOM 623 O O . LEU A 1 78 ? -8.166 -3.412 -6.707 1.00 86.25 78 LEU A O 1
ATOM 627 N N . TYR A 1 79 ? -8.667 -5.568 -6.710 1.00 86.19 79 TYR A N 1
ATOM 628 C CA . TYR A 1 79 ? -9.111 -5.561 -8.110 1.00 86.19 79 TYR A CA 1
ATOM 629 C C . TYR A 1 79 ? -10.284 -4.613 -8.361 1.00 86.19 79 TYR A C 1
ATOM 631 O O . TYR A 1 79 ? -10.272 -3.887 -9.357 1.00 86.19 79 TYR A O 1
ATOM 639 N N . LYS A 1 80 ? -11.214 -4.504 -7.404 1.00 84.81 80 LYS A N 1
ATOM 640 C CA . LYS A 1 80 ? -12.316 -3.537 -7.468 1.00 84.81 80 LYS A CA 1
ATOM 641 C C . LYS A 1 80 ? -11.831 -2.085 -7.547 1.00 84.81 80 LYS A C 1
ATOM 643 O O . LYS A 1 80 ? -12.406 -1.292 -8.286 1.00 84.81 80 LYS A O 1
ATOM 648 N N . HIS A 1 81 ? -10.789 -1.734 -6.797 1.00 82.94 81 HIS A N 1
ATOM 649 C CA . HIS A 1 81 ? -10.253 -0.367 -6.762 1.00 82.94 81 HIS A CA 1
ATOM 650 C C . HIS A 1 81 ? -9.217 -0.101 -7.862 1.00 82.94 81 HIS A C 1
ATOM 652 O O . HIS A 1 81 ? -9.068 1.028 -8.327 1.00 82.94 81 HIS A O 1
ATOM 658 N N . PHE A 1 82 ? -8.512 -1.139 -8.303 1.00 80.81 82 PHE A N 1
ATOM 659 C CA . PHE A 1 82 ? -7.432 -1.056 -9.282 1.00 80.81 82 PHE A CA 1
ATOM 660 C C . PHE A 1 82 ? -7.936 -1.179 -10.726 1.00 80.81 82 PHE A C 1
ATOM 662 O O . PHE A 1 82 ? -7.164 -0.931 -11.647 1.00 80.81 82 PHE A O 1
ATOM 669 N N . GLY A 1 83 ? -9.216 -1.515 -10.927 1.00 66.94 83 GLY A N 1
ATOM 670 C CA . GLY A 1 83 ? -9.871 -1.513 -12.236 1.00 66.94 83 GLY A CA 1
ATOM 671 C C . GLY A 1 83 ? -9.550 -2.733 -13.101 1.00 66.94 83 GLY A C 1
ATOM 672 O O . GLY A 1 83 ? -9.331 -2.567 -14.300 1.00 66.94 83 GLY A O 1
ATOM 673 N N . LYS A 1 84 ? -9.502 -3.934 -12.509 1.00 55.22 84 LYS A N 1
ATOM 674 C CA . LYS A 1 84 ? -9.378 -5.201 -13.252 1.00 55.22 84 LYS A CA 1
ATOM 675 C C . LYS A 1 84 ? -10.673 -5.999 -13.225 1.00 55.22 84 LYS A C 1
ATOM 677 O O . LYS A 1 84 ? -11.216 -6.178 -12.113 1.00 55.22 84 LYS A O 1
#

Organism: NCBI:txid1793966